Protein AF-B9JQB0-F1 (afdb_monomer_lite)

Organism: Rhizobium rhizogenes (strain K84 / ATCC BAA-868) (NCBI:txid311403)

pLDDT: mean 85.24, std 5.6, range [60.38, 90.81]

Structure (mmCIF, N/CA/C/O backbone):
data_AF-B9JQB0-F1
#
_entry.id   AF-B9JQB0-F1
#
loop_
_atom_site.group_PDB
_atom_site.id
_atom_site.type_symbol
_atom_site.label_atom_id
_atom_site.label_alt_id
_atom_site.label_comp_id
_atom_site.label_asym_id
_atom_site.label_entity_id
_atom_site.label_seq_id
_atom_site.pdbx_PDB_ins_code
_atom_site.Cartn_x
_atom_site.Cartn_y
_atom_site.Cartn_z
_atom_site.occupancy
_atom_site.B_iso_or_equiv
_atom_site.auth_seq_id
_atom_site.auth_comp_id
_atom_site.auth_asym_id
_atom_site.auth_atom_id
_atom_site.pdbx_PDB_model_num
ATOM 1 N N . MET A 1 1 ? -6.627 -16.348 3.465 1.00 60.38 1 MET A N 1
ATOM 2 C CA . MET A 1 1 ? -5.530 -15.552 4.097 1.00 60.38 1 MET A CA 1
ATOM 3 C C . MET A 1 1 ? -5.917 -14.088 4.308 1.00 60.38 1 MET A C 1
ATOM 5 O O . MET A 1 1 ? -5.760 -13.605 5.420 1.00 60.38 1 MET A O 1
ATOM 9 N N . ILE A 1 2 ? -6.469 -13.387 3.307 1.00 66.94 2 ILE A N 1
ATOM 10 C CA . ILE A 1 2 ? -6.976 -12.007 3.493 1.00 66.94 2 ILE A CA 1
ATOM 11 C C . ILE A 1 2 ? -8.185 -11.977 4.439 1.00 66.94 2 ILE A C 1
ATOM 13 O O . ILE A 1 2 ? -8.414 -10.983 5.117 1.00 66.94 2 ILE A O 1
ATOM 17 N N . GLU A 1 3 ? -8.924 -13.083 4.544 1.00 71.88 3 GLU A N 1
ATOM 18 C CA . GLU A 1 3 ? -10.133 -13.198 5.364 1.00 71.88 3 GLU A CA 1
ATOM 19 C C . GLU A 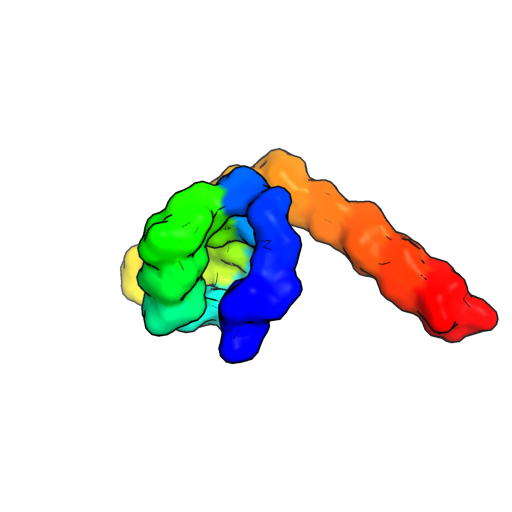1 3 ? -9.942 -12.817 6.838 1.00 71.88 3 GLU A C 1
ATOM 21 O O . GLU A 1 3 ? -10.836 -12.209 7.426 1.00 71.88 3 GLU A O 1
ATOM 26 N N . ALA A 1 4 ? -8.753 -13.083 7.385 1.00 79.62 4 ALA A N 1
ATOM 27 C CA . ALA A 1 4 ? -8.384 -12.791 8.767 1.00 79.62 4 ALA A CA 1
ATOM 28 C C . ALA A 1 4 ? -8.057 -11.310 9.028 1.00 79.62 4 ALA A C 1
ATOM 30 O O . ALA A 1 4 ? -7.820 -10.928 10.173 1.00 79.62 4 ALA A O 1
ATOM 31 N N . PHE A 1 5 ? -8.009 -10.461 7.995 1.00 81.06 5 PHE A N 1
ATOM 32 C CA . PHE A 1 5 ? -7.708 -9.048 8.200 1.00 81.06 5 PHE A CA 1
ATOM 33 C C . PHE A 1 5 ? -8.855 -8.344 8.928 1.00 81.06 5 PHE A C 1
ATOM 35 O O . PHE A 1 5 ? -10.020 -8.527 8.551 1.00 81.06 5 PHE A O 1
ATOM 42 N N . PRO A 1 6 ? -8.538 -7.500 9.929 1.00 83.25 6 PRO A N 1
ATOM 43 C CA . PRO A 1 6 ? -9.539 -6.688 10.597 1.00 83.25 6 PRO A CA 1
ATOM 44 C C . PRO A 1 6 ? -10.166 -5.701 9.607 1.00 83.25 6 PRO A C 1
ATOM 46 O O . PRO A 1 6 ? -9.571 -5.343 8.588 1.00 83.25 6 PRO A O 1
ATOM 49 N N . LYS A 1 7 ? -11.371 -5.218 9.927 1.00 82.56 7 LYS A N 1
ATOM 50 C CA . LYS A 1 7 ? -12.018 -4.156 9.148 1.00 82.56 7 LYS A CA 1
ATOM 51 C C . LYS A 1 7 ? -11.138 -2.904 9.181 1.00 82.56 7 LYS A C 1
ATOM 53 O O . LYS A 1 7 ? -11.024 -2.248 10.213 1.00 82.56 7 LYS A O 1
ATOM 58 N N . ALA A 1 8 ? -10.531 -2.571 8.047 1.00 86.56 8 ALA A N 1
ATOM 59 C CA . ALA A 1 8 ? -9.655 -1.419 7.884 1.00 86.56 8 ALA A CA 1
ATOM 60 C C . ALA A 1 8 ? -10.010 -0.668 6.599 1.00 86.56 8 ALA A C 1
ATOM 62 O O . ALA A 1 8 ? -10.449 -1.266 5.625 1.00 86.56 8 ALA A O 1
ATOM 63 N N . LYS A 1 9 ? -9.802 0.652 6.586 1.00 87.19 9 LYS A N 1
ATOM 64 C CA . LYS A 1 9 ? -10.019 1.473 5.380 1.00 87.19 9 LYS A CA 1
ATOM 65 C C . LYS A 1 9 ? -8.853 1.377 4.398 1.00 87.19 9 LYS A C 1
ATOM 67 O O . LYS A 1 9 ? -9.032 1.543 3.196 1.00 87.19 9 LYS A O 1
ATOM 72 N N . THR A 1 10 ? -7.647 1.138 4.906 1.00 88.69 10 THR A N 1
ATOM 73 C CA . THR A 1 10 ? -6.432 1.127 4.094 1.00 88.69 10 THR A CA 1
ATOM 74 C C . THR A 1 10 ? -5.450 0.099 4.622 1.00 88.69 10 THR A C 1
ATOM 76 O O . THR A 1 10 ? -5.244 0.004 5.832 1.00 88.69 10 THR A O 1
ATOM 79 N N . LEU A 1 11 ? -4.830 -0.640 3.707 1.00 89.19 11 LEU A N 1
ATOM 80 C CA . LEU A 1 11 ? -3.742 -1.560 3.992 1.00 89.19 11 LEU A CA 1
ATOM 81 C C . LEU A 1 11 ? -2.414 -0.919 3.585 1.00 89.19 11 LEU A C 1
ATOM 83 O O . LEU A 1 11 ? -2.245 -0.513 2.438 1.00 89.19 11 LEU A O 1
ATOM 87 N N . LEU A 1 12 ? -1.467 -0.877 4.517 1.00 89.25 12 LEU A N 1
ATOM 88 C CA . LEU A 1 12 ? -0.071 -0.541 4.254 1.00 89.25 12 LEU A CA 1
ATOM 89 C C . LEU A 1 12 ? 0.709 -1.842 4.092 1.00 89.25 12 LEU A C 1
ATOM 91 O O . LEU A 1 12 ? 0.792 -2.620 5.039 1.00 89.25 12 LEU A O 1
ATOM 95 N N . ALA A 1 13 ? 1.274 -2.076 2.911 1.00 87.31 13 ALA A N 1
ATOM 96 C CA . ALA A 1 13 ? 2.111 -3.245 2.672 1.00 87.31 13 ALA A CA 1
ATOM 97 C C . ALA A 1 13 ? 3.332 -2.887 1.826 1.00 87.31 13 ALA A C 1
ATOM 99 O O . ALA A 1 13 ? 3.359 -1.874 1.127 1.00 87.31 13 ALA A O 1
ATOM 100 N N . ASP A 1 14 ? 4.359 -3.726 1.926 1.00 86.00 14 ASP A N 1
ATOM 101 C CA . ASP A 1 14 ? 5.586 -3.572 1.155 1.00 86.00 14 ASP A CA 1
ATOM 102 C C . ASP A 1 14 ? 5.362 -3.870 -0.337 1.00 86.00 14 ASP A C 1
ATOM 104 O O . ASP A 1 14 ? 4.444 -4.598 -0.717 1.00 86.00 14 ASP A O 1
ATOM 108 N N . LYS A 1 15 ? 6.260 -3.359 -1.181 1.00 85.69 15 LYS A N 1
ATOM 109 C CA . LYS A 1 15 ? 6.340 -3.621 -2.624 1.00 85.69 15 LYS A CA 1
ATOM 110 C C . LYS A 1 15 ? 6.297 -5.114 -2.982 1.00 85.69 15 LYS A C 1
ATOM 112 O O . LYS A 1 15 ? 5.855 -5.465 -4.074 1.00 85.69 15 LYS A O 1
ATOM 117 N N . GLY A 1 16 ? 6.751 -6.002 -2.094 1.00 85.25 16 GLY A N 1
ATOM 118 C CA . GLY A 1 16 ? 6.633 -7.456 -2.269 1.00 85.25 16 GLY A CA 1
ATOM 119 C C . GLY A 1 16 ? 5.191 -7.967 -2.413 1.00 85.25 16 GLY A C 1
ATOM 120 O O . GLY A 1 16 ? 4.975 -8.969 -3.090 1.00 85.25 16 GLY A O 1
ATOM 121 N N . TYR A 1 17 ? 4.213 -7.246 -1.856 1.00 85.44 17 TYR A N 1
ATOM 122 C CA . TYR A 1 17 ? 2.781 -7.569 -1.898 1.00 85.44 17 TYR A CA 1
ATOM 123 C C . TYR A 1 17 ? 2.051 -6.949 -3.097 1.00 85.44 17 TYR A C 1
ATOM 125 O O . TYR A 1 17 ? 0.824 -7.002 -3.181 1.00 85.44 17 TYR A O 1
ATOM 133 N N . ASP A 1 18 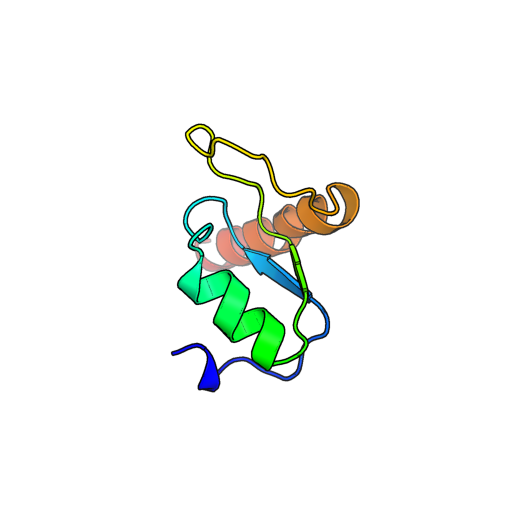? 2.784 -6.347 -4.035 1.00 84.81 18 ASP A N 1
ATOM 134 C CA . ASP A 1 18 ? 2.229 -5.839 -5.286 1.00 84.81 18 ASP A CA 1
ATOM 135 C C . ASP A 1 18 ? 1.901 -7.001 -6.237 1.00 84.81 18 ASP A C 1
ATOM 137 O O . ASP A 1 18 ? 2.649 -7.309 -7.167 1.00 84.81 18 ASP A O 1
ATOM 141 N N . ALA A 1 19 ? 0.787 -7.674 -5.963 1.00 87.50 19 ALA A N 1
ATOM 142 C CA . ALA A 1 19 ? 0.200 -8.697 -6.814 1.00 87.50 19 ALA A CA 1
ATOM 143 C C . ALA A 1 19 ? -1.231 -8.297 -7.187 1.00 87.50 19 ALA A C 1
ATOM 145 O O . ALA A 1 19 ? -1.978 -7.798 -6.344 1.00 87.50 19 ALA A O 1
ATOM 146 N N . ASP A 1 20 ? -1.621 -8.522 -8.443 1.00 87.56 20 ASP A N 1
ATOM 147 C CA . ASP A 1 20 ? -2.954 -8.154 -8.933 1.00 87.56 20 ASP A CA 1
ATOM 148 C C . ASP A 1 20 ? -4.068 -8.866 -8.166 1.00 87.56 20 ASP A C 1
ATOM 150 O O . ASP A 1 20 ? -4.968 -8.201 -7.663 1.00 87.56 20 ASP A O 1
ATOM 154 N N . TRP A 1 21 ? -3.939 -10.179 -7.945 1.00 89.06 21 TRP A N 1
ATOM 155 C CA . TRP A 1 21 ? -4.901 -10.954 -7.148 1.00 89.06 21 TRP A CA 1
ATOM 156 C C . TRP A 1 21 ? -5.050 -10.426 -5.712 1.00 89.06 21 TRP A C 1
ATOM 158 O O . TRP A 1 21 ? -6.122 -10.504 -5.120 1.00 89.06 21 TRP A O 1
ATOM 168 N N . PHE A 1 22 ? -3.977 -9.869 -5.140 1.00 87.75 22 PHE A N 1
ATOM 169 C CA . PHE A 1 22 ? -3.992 -9.331 -3.782 1.00 87.75 22 PHE A CA 1
ATOM 170 C C . PHE A 1 22 ? -4.699 -7.976 -3.737 1.00 87.75 22 PHE A C 1
ATOM 172 O O . PHE A 1 22 ? -5.503 -7.725 -2.845 1.00 87.75 22 PHE A O 1
ATOM 179 N N . ARG A 1 23 ? -4.439 -7.109 -4.723 1.00 87.19 23 ARG A N 1
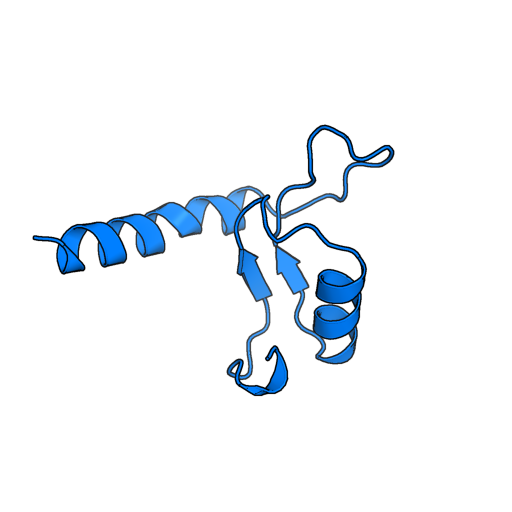ATOM 180 C CA . ARG A 1 23 ? -5.135 -5.823 -4.868 1.00 87.19 23 ARG A CA 1
ATOM 181 C C . ARG A 1 23 ? -6.627 -6.019 -5.132 1.00 87.19 23 ARG A C 1
ATOM 183 O O . ARG A 1 23 ? -7.425 -5.305 -4.533 1.00 87.19 23 ARG A O 1
ATOM 190 N N . ASP A 1 24 ? -6.983 -6.989 -5.969 1.00 89.94 24 ASP A N 1
ATOM 191 C CA . ASP A 1 24 ? -8.371 -7.311 -6.309 1.00 89.94 24 ASP A CA 1
ATOM 192 C C . ASP A 1 24 ? -9.155 -7.800 -5.081 1.00 89.94 24 ASP A C 1
ATOM 194 O O . ASP A 1 24 ? -10.171 -7.217 -4.704 1.00 89.94 24 ASP A O 1
ATOM 198 N N . ALA A 1 25 ? -8.591 -8.747 -4.329 1.00 89.69 25 ALA A N 1
ATOM 199 C CA . ALA A 1 25 ? -9.207 -9.234 -3.098 1.00 89.69 25 ALA A CA 1
ATOM 200 C C . ALA A 1 25 ? -9.302 -8.165 -1.984 1.00 89.69 25 ALA A C 1
ATOM 202 O O . ALA A 1 25 ? -10.191 -8.218 -1.130 1.00 89.69 25 ALA A O 1
ATOM 203 N N . LEU A 1 26 ? -8.406 -7.170 -1.966 1.00 89.00 26 LEU A N 1
ATOM 204 C CA . LEU A 1 26 ? -8.536 -6.006 -1.078 1.00 89.00 26 LEU A CA 1
ATOM 205 C C . LEU A 1 26 ? -9.652 -5.061 -1.539 1.00 89.00 26 LEU A C 1
ATOM 207 O O . LEU A 1 26 ? -10.407 -4.562 -0.701 1.00 89.00 26 LEU A O 1
ATOM 211 N N . ALA A 1 27 ? -9.783 -4.849 -2.850 1.00 88.38 27 ALA A N 1
ATOM 212 C CA . ALA A 1 27 ? -10.834 -4.027 -3.437 1.00 88.38 27 ALA A CA 1
ATOM 213 C C . ALA A 1 27 ? -12.227 -4.620 -3.180 1.00 88.38 27 ALA A C 1
ATOM 215 O O . ALA A 1 27 ? -13.126 -3.885 -2.766 1.00 88.38 27 ALA A O 1
ATOM 216 N N . GLU A 1 28 ? -12.385 -5.942 -3.299 1.00 89.62 28 GLU A N 1
ATOM 217 C CA . GLU A 1 28 ? -13.626 -6.652 -2.954 1.00 89.62 28 GLU A CA 1
ATOM 218 C C . GLU A 1 28 ? -14.038 -6.408 -1.492 1.00 89.62 28 GLU A C 1
ATOM 220 O O . GLU A 1 28 ? -15.212 -6.224 -1.164 1.00 89.62 28 GLU A O 1
ATOM 225 N N . ARG A 1 29 ? -13.051 -6.283 -0.601 1.00 86.50 29 ARG A N 1
ATOM 226 C CA . ARG A 1 29 ? -13.257 -5.978 0.822 1.00 86.50 29 ARG A CA 1
ATOM 227 C C . ARG A 1 29 ? -13.387 -4.486 1.130 1.00 86.50 29 ARG A C 1
ATOM 229 O O . ARG A 1 29 ? -13.507 -4.123 2.301 1.00 86.50 29 ARG A O 1
ATOM 236 N N . LYS A 1 30 ? -13.387 -3.621 0.109 1.00 88.31 30 LYS A N 1
ATOM 237 C CA . LYS A 1 30 ? -13.404 -2.152 0.231 1.00 88.31 30 LYS A CA 1
ATOM 238 C C . LYS A 1 30 ? -12.216 -1.604 1.032 1.00 88.31 30 LYS A C 1
ATOM 240 O O . LYS A 1 30 ? -12.334 -0.586 1.716 1.00 88.31 30 LYS A O 1
ATOM 245 N N . ILE A 1 31 ? -11.075 -2.287 0.955 1.00 90.19 31 ILE A N 1
ATOM 246 C CA . ILE A 1 31 ? -9.823 -1.886 1.593 1.00 90.19 31 ILE A CA 1
ATOM 247 C C . ILE A 1 31 ? -8.924 -1.277 0.521 1.00 90.19 31 ILE A C 1
ATOM 249 O O . ILE A 1 31 ? -8.538 -1.943 -0.437 1.00 90.19 31 ILE A O 1
ATOM 253 N N . THR A 1 32 ? -8.530 -0.018 0.695 1.00 89.50 32 THR A N 1
ATOM 254 C CA . THR A 1 32 ? -7.589 0.619 -0.232 1.00 89.50 32 THR A CA 1
ATOM 255 C C . THR A 1 32 ? -6.193 0.028 -0.044 1.00 89.50 32 THR A C 1
ATOM 257 O O . THR A 1 32 ? -5.650 0.038 1.061 1.00 89.50 32 THR A O 1
ATOM 260 N N . ALA A 1 33 ? -5.579 -0.466 -1.116 1.00 89.31 33 ALA A N 1
ATOM 261 C CA . ALA A 1 33 ? -4.210 -0.969 -1.087 1.00 89.31 33 ALA A CA 1
ATOM 262 C C . ALA A 1 33 ? -3.203 0.190 -1.227 1.00 89.31 33 ALA A C 1
ATOM 264 O O . ALA A 1 33 ? -2.970 0.694 -2.324 1.00 89.31 33 ALA A O 1
ATOM 265 N N . CYS A 1 34 ? -2.571 0.605 -0.127 1.00 90.81 34 CYS A N 1
ATOM 266 C CA . CYS A 1 34 ? -1.476 1.578 -0.131 1.00 90.81 34 CYS A CA 1
ATOM 267 C C . CYS A 1 34 ? -0.130 0.853 -0.288 1.00 90.81 34 CYS A C 1
ATOM 269 O O . CYS A 1 34 ? 0.677 0.785 0.643 1.00 90.81 34 CYS A O 1
ATOM 271 N N . ILE A 1 35 ? 0.076 0.272 -1.472 1.00 88.62 35 ILE A N 1
ATOM 272 C CA . ILE A 1 35 ? 1.233 -0.566 -1.802 1.00 88.62 35 ILE A CA 1
ATOM 273 C C . ILE A 1 35 ? 2.005 0.090 -2.952 1.00 88.62 35 ILE A C 1
ATOM 275 O O . ILE A 1 35 ? 1.412 0.334 -4.014 1.00 88.62 35 ILE A O 1
ATOM 279 N N . PRO A 1 36 ? 3.309 0.373 -2.785 1.00 87.81 36 PRO A N 1
ATOM 280 C CA . PRO A 1 36 ? 4.123 0.903 -3.865 1.00 87.81 36 PRO A CA 1
ATOM 281 C C . PRO A 1 36 ? 4.231 -0.124 -4.994 1.00 87.81 36 PRO A C 1
ATOM 283 O O . PRO A 1 36 ? 4.380 -1.323 -4.764 1.00 87.81 36 PRO A O 1
ATOM 286 N N . SER A 1 37 ? 4.168 0.358 -6.231 1.00 86.44 37 SER A N 1
ATOM 287 C CA . SER A 1 37 ? 4.233 -0.511 -7.406 1.00 86.44 37 SER A CA 1
ATOM 288 C C . SER A 1 37 ? 5.614 -1.135 -7.581 1.00 86.44 37 SER A C 1
ATOM 290 O 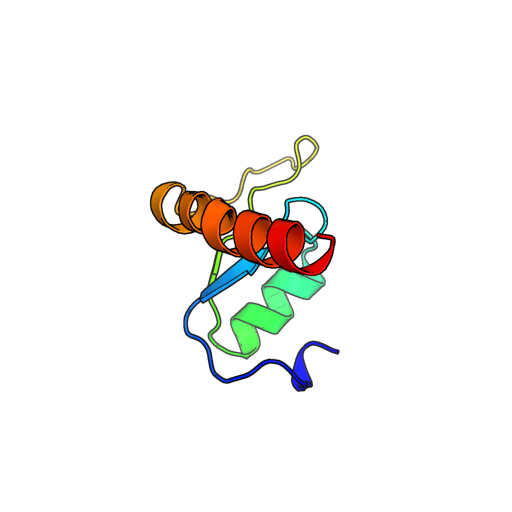O . SER A 1 37 ? 6.647 -0.513 -7.301 1.00 86.44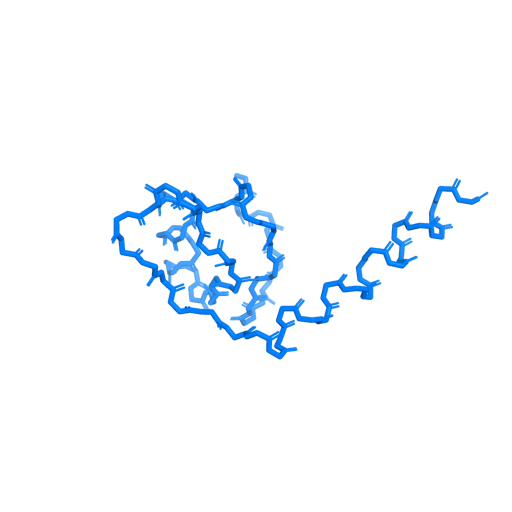 37 SER A O 1
ATOM 292 N N . ARG A 1 38 ? 5.647 -2.370 -8.088 1.00 84.75 38 ARG A N 1
ATOM 293 C CA . ARG A 1 38 ? 6.892 -3.031 -8.482 1.00 84.75 38 ARG A CA 1
ATOM 294 C C . ARG A 1 38 ? 7.609 -2.264 -9.595 1.00 84.75 38 ARG A C 1
ATOM 296 O O . ARG A 1 38 ? 6.976 -1.666 -10.452 1.00 84.75 38 ARG A O 1
ATOM 303 N N . ALA A 1 39 ? 8.947 -2.305 -9.594 1.00 78.75 39 ALA A N 1
ATOM 304 C CA . ALA A 1 39 ? 9.758 -1.587 -10.590 1.00 78.75 39 ALA A CA 1
ATOM 305 C C . ALA A 1 39 ? 9.556 -2.134 -12.013 1.00 78.75 39 ALA A C 1
ATOM 307 O O . ALA A 1 39 ? 9.677 -1.391 -12.973 1.00 78.75 39 ALA A O 1
ATOM 308 N N . ASN A 1 40 ? 9.213 -3.419 -12.131 1.00 80.94 40 ASN A N 1
ATOM 309 C CA . ASN A 1 40 ? 8.956 -4.083 -13.408 1.00 80.94 40 ASN A CA 1
ATOM 310 C C . ASN A 1 40 ? 7.486 -3.968 -13.865 1.00 80.94 40 ASN A C 1
ATOM 312 O O . ASN A 1 40 ? 7.050 -4.665 -14.779 1.00 80.94 40 ASN A O 1
ATOM 316 N N . ARG A 1 41 ? 6.669 -3.151 -13.186 1.00 81.38 41 ARG A N 1
ATOM 317 C CA . ARG A 1 41 ? 5.266 -2.972 -13.556 1.00 81.38 41 ARG A CA 1
ATOM 318 C C . ARG A 1 41 ? 5.186 -1.993 -14.726 1.00 81.38 41 ARG A C 1
ATOM 320 O O . ARG A 1 41 ? 5.675 -0.875 -14.620 1.00 81.38 41 ARG A O 1
ATOM 327 N N . LYS A 1 42 ? 4.530 -2.400 -15.821 1.00 81.00 42 LYS A N 1
ATOM 328 C CA . LYS A 1 42 ? 4.345 -1.554 -17.019 1.00 81.00 42 LYS A CA 1
ATOM 329 C C . LYS A 1 42 ? 3.615 -0.244 -16.711 1.00 81.00 42 LYS A C 1
ATOM 331 O O . LYS A 1 42 ? 3.914 0.781 -17.306 1.00 81.00 42 LYS A O 1
ATOM 336 N N . VAL A 1 43 ? 2.663 -0.290 -15.780 1.00 82.38 43 VAL A N 1
ATOM 337 C CA . VAL A 1 43 ? 1.898 0.871 -15.319 1.00 82.38 43 VAL A CA 1
ATOM 338 C C . VAL A 1 43 ? 2.055 0.976 -13.812 1.00 82.38 43 VAL A C 1
ATOM 340 O O . VAL A 1 43 ? 1.620 0.088 -13.076 1.00 82.38 43 VAL A O 1
ATOM 343 N N . ALA A 1 44 ? 2.683 2.054 -13.352 1.00 80.69 44 ALA A N 1
ATOM 344 C CA . ALA A 1 44 ? 2.772 2.344 -11.932 1.00 80.69 44 ALA A CA 1
ATOM 345 C C . ALA A 1 44 ? 1.382 2.708 -11.397 1.00 80.69 44 ALA A C 1
ATOM 347 O O . ALA A 1 44 ? 0.736 3.634 -11.882 1.00 80.69 44 ALA A O 1
ATOM 348 N N . ILE A 1 45 ? 0.929 1.988 -10.376 1.00 83.69 45 ILE A N 1
ATOM 349 C CA . ILE A 1 45 ? -0.277 2.338 -9.638 1.00 83.69 45 ILE A CA 1
ATOM 350 C C . ILE A 1 45 ? 0.081 3.420 -8.613 1.00 83.69 45 ILE A C 1
ATOM 352 O O . ILE A 1 45 ? 0.995 3.200 -7.799 1.00 83.69 45 ILE A O 1
ATOM 356 N N . PRO A 1 46 ? -0.613 4.575 -8.640 1.00 83.50 46 PRO A N 1
ATOM 357 C CA . PRO A 1 46 ? -0.422 5.616 -7.648 1.00 83.50 46 PRO A CA 1
ATOM 358 C C . PRO A 1 46 ? -0.781 5.083 -6.260 1.00 83.50 46 PRO A C 1
ATOM 360 O O . PRO A 1 46 ? -1.751 4.350 -6.075 1.00 83.50 46 PRO A O 1
ATOM 363 N N . HIS A 1 47 ? 0.027 5.455 -5.278 1.00 86.38 47 HIS A N 1
ATOM 364 C CA . HIS A 1 47 ? -0.215 5.168 -3.873 1.00 86.38 47 HIS A CA 1
ATOM 365 C C . HIS A 1 47 ? 0.006 6.449 -3.075 1.00 86.38 47 HIS A C 1
ATOM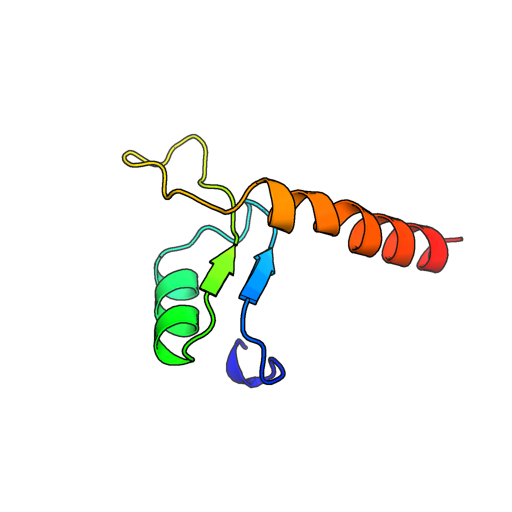 367 O O . HIS A 1 47 ? 0.750 7.337 -3.500 1.00 86.38 47 HIS A O 1
ATOM 373 N N . ASP A 1 48 ? -0.630 6.539 -1.913 1.00 87.88 48 ASP A N 1
ATOM 374 C CA . ASP A 1 48 ? -0.466 7.688 -1.035 1.00 87.88 48 ASP A CA 1
ATOM 375 C C . ASP A 1 48 ? 0.889 7.600 -0.315 1.00 87.88 48 ASP A C 1
ATOM 377 O O . ASP A 1 48 ? 1.091 6.806 0.608 1.00 87.88 48 ASP A O 1
ATOM 381 N N . SER A 1 49 ? 1.855 8.393 -0.772 1.00 84.44 49 SER A N 1
ATOM 382 C CA . SER A 1 49 ? 3.219 8.382 -0.238 1.00 84.44 49 SER A CA 1
ATOM 383 C C . SER A 1 49 ? 3.292 8.920 1.196 1.00 84.44 49 SER A C 1
ATOM 385 O O . SER A 1 49 ? 4.126 8.464 1.982 1.00 84.44 49 SER A O 1
ATOM 387 N N . ALA A 1 50 ? 2.406 9.845 1.579 1.00 87.94 50 ALA A N 1
ATOM 388 C CA . ALA A 1 50 ? 2.332 10.377 2.938 1.00 87.94 50 ALA A CA 1
ATOM 389 C C . ALA A 1 50 ? 1.806 9.323 3.923 1.00 87.94 50 ALA A C 1
ATOM 391 O O . ALA A 1 50 ? 2.310 9.197 5.043 1.00 87.94 50 ALA A O 1
ATOM 392 N N . LEU A 1 51 ? 0.835 8.521 3.495 1.00 87.06 51 LEU A N 1
ATOM 393 C CA . LEU A 1 51 ? 0.333 7.387 4.248 1.00 87.06 51 LEU A CA 1
ATOM 394 C C . LEU A 1 51 ? 1.375 6.271 4.310 1.00 87.06 51 LEU A C 1
ATOM 396 O O . LEU A 1 51 ? 1.607 5.731 5.391 1.00 87.06 51 LEU A O 1
ATOM 400 N N . TYR A 1 52 ? 2.061 5.990 3.199 1.00 88.88 52 TYR A N 1
ATOM 401 C CA . TYR A 1 52 ? 3.129 4.994 3.145 1.00 88.88 52 TYR A CA 1
ATOM 402 C C . TYR A 1 52 ? 4.282 5.303 4.110 1.00 88.88 52 TYR A C 1
ATOM 404 O O . TYR A 1 52 ? 4.785 4.397 4.770 1.00 88.88 52 TYR A O 1
ATOM 412 N N . LYS A 1 53 ? 4.634 6.582 4.315 1.00 86.81 53 LYS A N 1
ATOM 413 C CA . LYS A 1 53 ? 5.624 6.996 5.334 1.00 86.81 53 LYS A CA 1
ATOM 414 C C . LYS A 1 53 ? 5.281 6.526 6.752 1.00 86.81 53 LYS A C 1
ATOM 416 O O . LYS A 1 53 ? 6.185 6.336 7.564 1.00 86.81 53 LYS A O 1
ATOM 421 N N . LYS A 1 54 ? 4.001 6.284 7.072 1.00 88.00 54 LYS A N 1
ATOM 422 C CA . LYS A 1 54 ? 3.602 5.753 8.389 1.00 88.00 54 LYS A CA 1
ATOM 423 C C . LYS A 1 54 ? 4.101 4.323 8.631 1.00 88.00 54 LYS A C 1
ATOM 425 O O . LYS A 1 54 ? 4.124 3.907 9.788 1.00 88.00 54 LYS A O 1
ATOM 430 N N . ARG A 1 55 ? 4.570 3.611 7.595 1.00 88.25 55 ARG A N 1
ATOM 431 C CA . ARG A 1 55 ? 5.240 2.305 7.709 1.00 88.25 55 ARG A CA 1
ATOM 432 C C . ARG A 1 55 ? 6.417 2.328 8.683 1.00 88.25 55 ARG A C 1
ATOM 434 O O . ARG A 1 55 ? 6.589 1.362 9.415 1.00 88.25 55 ARG A O 1
ATOM 441 N N . HIS A 1 56 ? 7.137 3.445 8.796 1.00 87.44 56 HIS A N 1
ATOM 442 C CA . HIS A 1 56 ? 8.239 3.572 9.752 1.00 87.44 56 HIS A CA 1
ATOM 443 C C . HIS A 1 56 ? 7.805 3.284 11.203 1.00 87.44 56 HIS A C 1
ATOM 445 O O . HIS A 1 56 ? 8.563 2.710 11.974 1.00 87.44 56 HIS A O 1
ATOM 451 N N . LYS A 1 57 ? 6.553 3.594 11.580 1.00 87.44 57 LYS A N 1
ATOM 452 C CA . LYS A 1 57 ? 6.022 3.245 12.910 1.00 87.44 57 LYS A CA 1
ATOM 453 C C . LYS A 1 57 ? 5.904 1.733 13.109 1.00 87.44 57 LYS A C 1
ATOM 455 O O . LYS A 1 57 ? 6.154 1.242 14.204 1.00 87.44 57 LYS A O 1
ATOM 460 N N . ILE A 1 58 ? 5.528 1.016 12.051 1.00 85.56 58 ILE A N 1
ATOM 461 C CA . ILE A 1 58 ? 5.438 -0.446 12.033 1.00 85.56 58 ILE A CA 1
ATOM 462 C C . ILE A 1 58 ? 6.850 -1.035 12.141 1.00 85.56 58 ILE A C 1
ATOM 464 O O . ILE A 1 58 ? 7.088 -1.903 12.972 1.00 85.56 58 ILE A O 1
ATOM 468 N N . GLU A 1 59 ? 7.807 -0.508 11.373 1.00 86.69 59 GLU A N 1
ATOM 469 C CA . GLU A 1 59 ? 9.219 -0.915 11.433 1.00 86.69 59 GLU A CA 1
ATOM 470 C C . GLU A 1 59 ? 9.828 -0.682 12.822 1.00 86.69 59 GLU A C 1
ATOM 472 O O . GLU A 1 59 ? 10.469 -1.580 13.358 1.00 86.69 59 GLU A O 1
ATOM 477 N N . ASN A 1 60 ? 9.553 0.463 13.453 1.00 89.75 60 ASN A N 1
ATOM 478 C CA . ASN A 1 60 ? 10.004 0.751 14.817 1.00 89.75 60 ASN A CA 1
ATOM 479 C C . ASN A 1 60 ? 9.390 -0.202 15.847 1.00 89.75 60 ASN A C 1
ATOM 481 O O . ASN A 1 60 ? 10.075 -0.618 16.778 1.00 89.75 60 ASN A O 1
ATOM 485 N N . MET A 1 61 ? 8.110 -0.557 15.693 1.00 89.12 61 MET A N 1
ATOM 486 C CA . MET A 1 61 ? 7.467 -1.548 16.558 1.00 89.12 61 MET A CA 1
ATOM 487 C C . MET A 1 61 ? 8.147 -2.915 16.417 1.00 89.12 61 MET A C 1
ATOM 489 O O . MET A 1 61 ? 8.481 -3.525 17.426 1.00 89.12 61 MET A O 1
ATOM 493 N N . PHE A 1 62 ? 8.403 -3.378 15.190 1.00 84.50 62 PHE A N 1
ATOM 494 C CA . PHE A 1 62 ? 9.118 -4.637 14.966 1.00 84.50 62 PHE A CA 1
ATOM 495 C C . PHE A 1 62 ? 10.571 -4.595 15.447 1.00 84.50 62 PHE A C 1
ATOM 497 O O . PHE A 1 62 ? 11.059 -5.602 15.948 1.00 84.50 62 PHE A O 1
ATOM 504 N N . GLY A 1 63 ? 11.250 -3.453 15.319 1.00 90.25 63 GLY A N 1
ATOM 505 C CA . GLY A 1 63 ? 12.593 -3.252 15.861 1.00 90.25 63 GLY A CA 1
ATOM 506 C C . GLY A 1 63 ? 12.621 -3.424 17.378 1.00 90.25 63 GLY A C 1
ATOM 507 O O . GLY A 1 63 ? 13.451 -4.164 17.881 1.00 90.25 63 GLY A O 1
ATOM 508 N N . ARG A 1 64 ? 11.650 -2.835 18.086 1.00 88.81 64 ARG A N 1
ATOM 509 C CA . ARG A 1 64 ? 11.496 -2.986 19.544 1.00 88.81 64 ARG A CA 1
ATOM 510 C C . ARG A 1 64 ? 11.129 -4.393 20.003 1.00 88.81 64 ARG A C 1
ATOM 512 O O . ARG A 1 64 ? 11.371 -4.719 21.148 1.00 88.81 64 ARG A O 1
ATOM 519 N N . LEU A 1 65 ? 10.489 -5.197 19.154 1.00 88.38 65 LEU A N 1
ATOM 520 C CA . LEU A 1 65 ? 10.164 -6.590 19.483 1.00 88.38 65 LEU A CA 1
ATOM 521 C C . LEU A 1 65 ? 11.365 -7.533 19.347 1.00 88.38 65 LEU A C 1
ATOM 523 O O . LEU A 1 65 ? 11.284 -8.675 19.789 1.00 88.38 65 LEU A O 1
ATOM 527 N N . LYS A 1 66 ? 12.421 -7.101 18.651 1.00 77.75 66 LYS A N 1
ATOM 528 C CA . LYS A 1 66 ? 13.661 -7.868 18.477 1.00 77.75 66 LYS A CA 1
ATOM 529 C C . LYS A 1 66 ? 14.767 -7.446 19.446 1.00 77.75 66 LYS A C 1
ATOM 531 O O . LYS A 1 66 ? 15.812 -8.092 19.438 1.00 77.75 66 LYS A O 1
ATOM 536 N N . ASP A 1 67 ? 14.540 -6.363 20.180 1.00 68.38 67 ASP A N 1
ATOM 537 C CA . ASP A 1 67 ? 15.334 -5.946 21.337 1.00 68.38 67 ASP A CA 1
ATOM 538 C C . ASP A 1 67 ? 14.895 -6.760 22.562 1.00 68.38 67 ASP A C 1
ATOM 540 O O . ASP A 1 67 ? 15.784 -7.250 23.291 1.00 68.38 67 ASP A O 1
#

Sequence (67 aa):
MIEAFPKAKTLLADKGYDADWFRDALAERKITACIPSRANRKVAIPHDSALYKKRHKIENMFGRLKD

InterPro domains:
  IPR002559 Transposase IS4-like domain [PF01609] (4-67)

Secondary structure (DSSP, 8-state):
-GGGS-S-SEEE--GGG--HHHHHHHHHTT-EEE-PPPTT-SSPPP--HHHHTTHHHHHHHHHHH--

Foldseek 3Di:
DCVPDDLDQEDADEQVQQDPVSCVVCVVSNYHYQYFHDPPDPDTDDHDVVVNVCVVVVVVVVVVVVD

Radius of gyration: 12.94 Å; chains: 1; bounding box: 29×26×38 Å